Protein AF-A0A4V0IA62-F1 (afdb_monomer_lite)

Secondary structure (DSSP, 8-state):
--EEEEEETTT--EEEEES---HHHHHHHHTSPPTTT--S-EEEEPP----TT------------------

Structure (mmCIF, N/CA/C/O backbone):
data_AF-A0A4V0IA62-F1
#
_entry.id   AF-A0A4V0IA62-F1
#
loop_
_atom_site.group_PDB
_atom_site.id
_atom_site.type_symbol
_atom_site.label_atom_id
_atom_site.label_alt_id
_atom_site.label_comp_id
_atom_site.label_asym_id
_atom_site.label_entity_id
_atom_site.label_seq_id
_atom_site.pdbx_PDB_ins_code
_atom_site.Cartn_x
_atom_site.Cartn_y
_atom_site.Cartn_z
_atom_site.occupancy
_atom_site.B_iso_or_equiv
_atom_site.auth_seq_id
_atom_site.auth_comp_id
_atom_site.auth_asym_id
_atom_site.auth_atom_id
_atom_site.pdbx_PDB_model_num
ATOM 1 N N . MET A 1 1 ? 11.657 6.007 -14.326 1.00 59.56 1 MET A N 1
ATOM 2 C CA . MET A 1 1 ? 11.242 6.045 -12.915 1.00 59.56 1 MET A CA 1
ATOM 3 C C . MET A 1 1 ? 10.066 5.106 -12.797 1.00 59.56 1 MET A C 1
ATOM 5 O O . MET A 1 1 ? 9.082 5.311 -13.502 1.00 59.56 1 MET A O 1
ATOM 9 N N . GLU A 1 2 ? 10.232 4.024 -12.050 1.00 77.00 2 GLU A N 1
ATOM 10 C CA . GLU A 1 2 ? 9.161 3.064 -11.805 1.00 77.00 2 GLU A CA 1
ATOM 11 C C . GLU A 1 2 ? 8.113 3.699 -10.889 1.00 77.00 2 GLU A C 1
ATOM 13 O O . GLU A 1 2 ? 8.424 4.514 -10.015 1.00 77.00 2 GLU A O 1
ATOM 18 N N . SER A 1 3 ? 6.852 3.379 -11.151 1.00 84.00 3 SER A N 1
ATOM 19 C CA . SER A 1 3 ? 5.730 3.831 -10.341 1.00 84.00 3 SER A CA 1
ATOM 20 C C . SER A 1 3 ? 4.821 2.652 -10.067 1.00 84.00 3 SER A C 1
ATOM 22 O O . SER A 1 3 ? 4.452 1.936 -10.997 1.00 84.00 3 SER A O 1
ATOM 24 N N . TRP A 1 4 ? 4.439 2.483 -8.813 1.00 87.50 4 TRP A N 1
ATOM 25 C CA . TRP A 1 4 ? 3.623 1.376 -8.338 1.00 87.50 4 TRP A CA 1
ATOM 26 C C . TRP A 1 4 ? 2.433 1.913 -7.541 1.00 87.50 4 TRP A C 1
ATOM 28 O O . TRP A 1 4 ? 2.394 3.092 -7.191 1.00 87.50 4 TRP A O 1
ATOM 38 N N . THR A 1 5 ? 1.412 1.087 -7.313 1.00 90.56 5 THR A N 1
ATOM 39 C CA . THR A 1 5 ? 0.154 1.554 -6.706 1.00 90.56 5 THR A CA 1
ATOM 40 C C . THR A 1 5 ? -0.098 0.855 -5.382 1.00 90.56 5 THR A C 1
ATOM 42 O O . THR A 1 5 ? -0.128 -0.373 -5.315 1.00 90.56 5 THR A O 1
ATOM 45 N N . VAL A 1 6 ? -0.344 1.642 -4.337 1.00 90.56 6 VAL A N 1
ATOM 46 C CA . VAL A 1 6 ? -0.830 1.144 -3.047 1.00 90.56 6 VAL A CA 1
ATOM 47 C C . VAL A 1 6 ? -2.348 1.202 -3.064 1.00 90.56 6 VAL A C 1
ATOM 49 O O . VAL A 1 6 ? -2.917 2.205 -3.491 1.00 90.56 6 VAL A O 1
ATOM 52 N N . THR A 1 7 ? -3.012 0.143 -2.613 1.00 91.88 7 THR A N 1
ATOM 53 C CA . THR A 1 7 ? -4.471 0.094 -2.470 1.00 91.88 7 THR A CA 1
ATOM 54 C C . THR A 1 7 ? -4.838 -0.405 -1.081 1.00 91.88 7 THR A C 1
ATOM 56 O O . THR A 1 7 ? -4.270 -1.379 -0.606 1.00 91.88 7 THR A O 1
ATOM 59 N N . CYS A 1 8 ? -5.804 0.222 -0.421 1.00 91.88 8 CYS A N 1
ATOM 60 C CA . CYS A 1 8 ? -6.370 -0.298 0.816 1.00 91.88 8 CYS A CA 1
ATOM 61 C C . CYS A 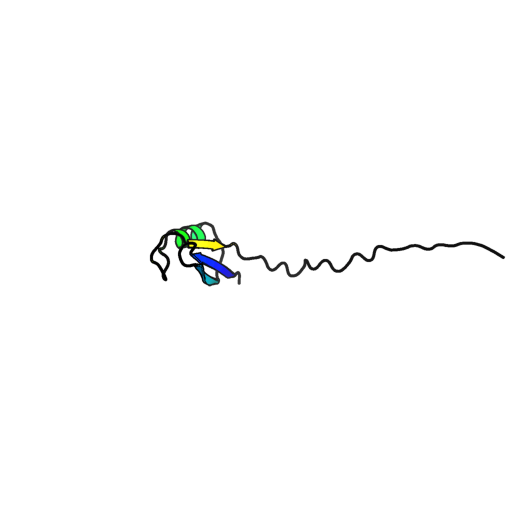1 8 ? -7.532 -1.249 0.514 1.00 91.88 8 CYS A C 1
ATOM 63 O O . CYS A 1 8 ? -8.504 -0.839 -0.108 1.00 91.88 8 CYS A O 1
ATOM 65 N N . ALA A 1 9 ? -7.489 -2.484 1.012 1.00 88.94 9 ALA A N 1
ATOM 66 C CA . ALA A 1 9 ? -8.584 -3.442 0.832 1.00 88.94 9 ALA A CA 1
ATOM 67 C C . ALA A 1 9 ? -9.854 -3.101 1.641 1.00 88.94 9 ALA A C 1
ATOM 69 O O . ALA A 1 9 ? -10.915 -3.645 1.363 1.00 88.94 9 ALA A O 1
ATOM 70 N N . ALA A 1 10 ? -9.764 -2.221 2.646 1.00 89.62 10 ALA A N 1
ATOM 71 C CA . ALA A 1 10 ? -10.892 -1.912 3.525 1.00 89.62 10 ALA A CA 1
ATOM 72 C C . ALA A 1 10 ? -11.711 -0.686 3.103 1.00 89.62 10 ALA A C 1
ATOM 74 O O . ALA A 1 10 ? -12.904 -0.636 3.385 1.00 89.62 10 ALA A O 1
ATOM 75 N N . CYS A 1 11 ? -11.074 0.314 2.494 1.00 90.50 11 CYS A N 1
ATOM 76 C CA . CYS A 1 11 ? -11.736 1.536 2.025 1.00 90.50 11 CYS A CA 1
ATOM 77 C C . CYS A 1 11 ? -11.511 1.806 0.536 1.00 90.50 11 CYS A C 1
ATOM 79 O O . CYS A 1 11 ? -11.892 2.864 0.047 1.00 90.50 11 CYS A O 1
ATOM 81 N N . GLU A 1 12 ? -10.837 0.886 -0.161 1.00 88.19 12 GLU A N 1
ATOM 82 C CA . GLU A 1 12 ? -10.559 0.943 -1.603 1.00 88.19 12 GLU A CA 1
ATOM 83 C C . GLU A 1 12 ? -9.754 2.178 -2.043 1.00 88.19 12 GLU A C 1
ATOM 85 O O . GLU A 1 12 ? -9.600 2.459 -3.235 1.00 88.19 12 GLU A O 1
ATOM 90 N N . LEU A 1 13 ? -9.182 2.907 -1.078 1.00 89.62 13 LEU A N 1
ATOM 91 C CA . LEU A 1 13 ? -8.339 4.061 -1.336 1.00 89.62 13 LEU A CA 1
ATOM 92 C C . LEU A 1 13 ? -7.063 3.605 -2.040 1.00 89.62 13 LEU A C 1
ATOM 94 O O . LEU A 1 13 ? -6.345 2.738 -1.540 1.00 89.62 13 LEU A O 1
ATOM 98 N N . ARG A 1 14 ? -6.773 4.218 -3.186 1.00 90.81 14 ARG A N 1
ATOM 99 C CA . ARG A 1 14 ? -5.603 3.920 -4.012 1.00 90.81 14 ARG A CA 1
ATOM 100 C C . ARG A 1 14 ? -4.789 5.171 -4.275 1.00 90.81 14 ARG A C 1
ATOM 102 O O . ARG A 1 14 ? -5.357 6.224 -4.556 1.00 90.81 14 ARG A O 1
ATOM 109 N N . TRP A 1 15 ? -3.469 5.047 -4.223 1.00 88.94 15 TRP A N 1
ATOM 110 C CA . TRP A 1 15 ? -2.567 6.140 -4.570 1.00 88.94 15 TRP A CA 1
ATOM 111 C C . TRP A 1 15 ? -1.291 5.628 -5.247 1.00 88.94 15 TRP A C 1
ATOM 113 O O . TRP A 1 15 ? -0.775 4.563 -4.886 1.00 88.94 15 TRP A O 1
ATOM 123 N N . PRO A 1 16 ? -0.776 6.372 -6.241 1.00 88.88 16 PRO A N 1
ATOM 124 C CA . PRO A 1 16 ? 0.484 6.045 -6.882 1.00 88.88 16 PRO A CA 1
ATOM 125 C C . PRO A 1 16 ? 1.663 6.427 -5.979 1.00 88.88 16 PRO A C 1
ATOM 127 O O . PRO A 1 16 ? 1.667 7.479 -5.337 1.00 88.88 16 PRO A O 1
ATOM 130 N N . ARG A 1 17 ? 2.696 5.589 -5.976 1.00 86.75 17 ARG A N 1
ATOM 131 C CA . ARG A 1 17 ? 4.025 5.882 -5.440 1.00 86.75 17 ARG A CA 1
ATOM 132 C C . ARG A 1 17 ? 5.037 5.871 -6.575 1.00 86.75 17 ARG A C 1
ATOM 134 O O . ARG A 1 17 ? 4.975 5.033 -7.471 1.00 86.75 17 ARG A O 1
ATOM 141 N N . VAL A 1 18 ? 5.971 6.813 -6.521 1.00 84.69 18 VAL A N 1
ATOM 142 C CA . VAL A 1 18 ? 7.103 6.904 -7.448 1.00 84.69 18 VAL A CA 1
ATOM 143 C C . VAL A 1 18 ? 8.344 6.456 -6.688 1.00 84.69 18 VAL A C 1
ATOM 145 O O . VAL A 1 18 ? 8.623 6.996 -5.621 1.00 84.69 18 VAL A O 1
ATOM 148 N N . GLY A 1 19 ? 9.060 5.461 -7.206 1.00 83.19 19 GLY A N 1
ATOM 149 C CA . GLY A 1 19 ? 10.202 4.866 -6.515 1.00 83.19 19 GLY A CA 1
ATOM 150 C C . GLY A 1 19 ? 10.439 3.413 -6.913 1.00 83.19 19 GLY A C 1
ATOM 151 O O . GLY A 1 19 ? 9.693 2.845 -7.711 1.00 83.19 19 GLY A O 1
ATOM 152 N N . GLY A 1 20 ? 11.491 2.821 -6.349 1.00 81.19 20 GLY A N 1
ATOM 153 C CA . GLY A 1 20 ? 11.803 1.410 -6.556 1.00 81.19 20 GLY A CA 1
ATOM 154 C C . GLY A 1 20 ? 10.788 0.518 -5.847 1.00 81.19 20 GLY A C 1
ATOM 155 O O . GLY A 1 20 ? 10.535 0.685 -4.656 1.00 81.19 20 GLY A O 1
ATOM 156 N N . TYR A 1 21 ? 10.216 -0.439 -6.571 1.00 83.88 21 TYR A N 1
ATOM 157 C CA . TYR A 1 21 ? 9.408 -1.491 -5.963 1.00 83.88 21 TYR A CA 1
ATOM 158 C C . TYR A 1 21 ? 10.349 -2.575 -5.426 1.00 83.88 21 TYR A C 1
ATOM 160 O O . TYR A 1 21 ? 10.973 -3.298 -6.197 1.00 83.88 21 TYR A O 1
ATOM 168 N N . SER A 1 22 ? 10.496 -2.648 -4.104 1.00 86.50 22 SER A N 1
ATOM 169 C CA . SER A 1 22 ? 11.314 -3.657 -3.419 1.00 86.50 22 SER A CA 1
ATOM 170 C C . SER A 1 22 ? 10.527 -4.274 -2.268 1.00 86.50 22 SER A C 1
ATOM 172 O O . SER A 1 22 ? 9.664 -3.609 -1.696 1.00 86.50 22 SER A O 1
ATOM 174 N N . ASP A 1 23 ? 10.834 -5.517 -1.885 1.00 86.56 23 ASP A N 1
ATOM 175 C CA . ASP A 1 23 ? 10.167 -6.192 -0.760 1.00 86.56 23 ASP A CA 1
ATOM 176 C C . ASP A 1 23 ? 10.267 -5.409 0.552 1.00 86.56 23 ASP A C 1
ATOM 178 O O . ASP A 1 23 ? 9.360 -5.474 1.381 1.00 86.56 23 ASP A O 1
ATOM 182 N N . TYR A 1 24 ? 11.350 -4.648 0.733 1.00 88.75 24 TYR A N 1
ATOM 183 C CA . TYR A 1 24 ? 11.529 -3.771 1.885 1.00 88.75 24 TYR A CA 1
ATOM 184 C C . TYR A 1 24 ? 10.531 -2.605 1.876 1.00 88.75 24 TYR A C 1
ATOM 186 O O . TYR A 1 24 ? 9.818 -2.404 2.856 1.00 88.75 24 TYR A O 1
ATOM 194 N N . GLU A 1 25 ? 10.431 -1.869 0.762 1.00 86.94 25 GLU A N 1
ATOM 195 C CA . GLU A 1 25 ? 9.433 -0.797 0.592 1.00 86.94 25 GLU A CA 1
ATOM 196 C C . GLU A 1 25 ? 8.010 -1.342 0.743 1.00 86.94 25 GLU A C 1
ATOM 198 O O . GLU A 1 25 ? 7.156 -0.709 1.364 1.00 86.94 25 GLU A O 1
ATOM 203 N N . ARG A 1 26 ? 7.766 -2.543 0.210 1.00 88.62 26 ARG A N 1
ATOM 204 C CA . ARG A 1 26 ? 6.466 -3.200 0.280 1.00 88.62 26 ARG A CA 1
ATOM 205 C C . ARG A 1 26 ? 6.070 -3.510 1.718 1.00 88.62 26 ARG A C 1
ATOM 207 O O . ARG A 1 26 ? 5.025 -3.048 2.161 1.00 88.62 26 ARG A O 1
ATOM 214 N N . GLN A 1 27 ? 6.940 -4.185 2.468 1.00 89.19 27 GLN A N 1
ATOM 215 C CA . GLN A 1 27 ? 6.719 -4.469 3.888 1.00 89.19 27 GLN A CA 1
ATOM 216 C C . GLN A 1 27 ? 6.581 -3.192 4.715 1.00 89.19 27 GLN A C 1
ATOM 218 O O . GLN A 1 27 ? 5.711 -3.118 5.579 1.00 89.19 27 GLN A O 1
ATOM 223 N N . ALA A 1 28 ? 7.394 -2.170 4.435 1.00 89.75 28 ALA A N 1
ATOM 224 C CA . ALA A 1 28 ? 7.301 -0.889 5.123 1.00 89.75 28 ALA A CA 1
ATOM 225 C C . ALA A 1 28 ? 5.929 -0.236 4.912 1.00 89.75 28 ALA A C 1
ATOM 227 O O . ALA A 1 28 ? 5.350 0.268 5.869 1.00 89.75 28 ALA A O 1
ATOM 228 N N . VAL A 1 29 ? 5.382 -0.271 3.692 1.00 87.88 29 VAL A N 1
ATOM 229 C CA . VAL A 1 29 ? 4.050 0.280 3.401 1.00 87.88 29 VAL A CA 1
ATOM 230 C C . VAL A 1 29 ? 2.931 -0.594 3.964 1.00 87.88 29 VAL A C 1
ATOM 232 O O . VAL 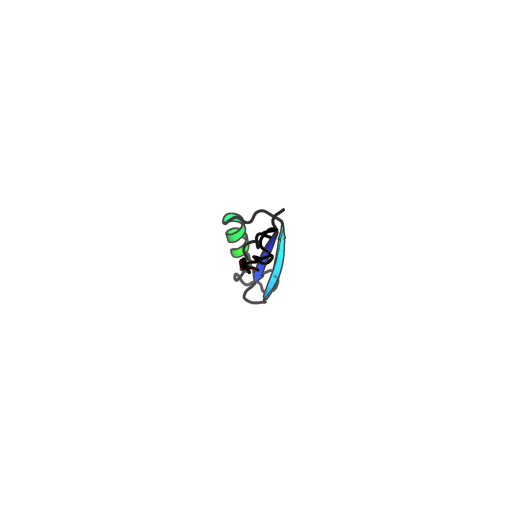A 1 29 ? 1.997 -0.055 4.550 1.00 87.88 29 VAL A O 1
ATOM 235 N N . GLU A 1 30 ? 3.017 -1.917 3.844 1.00 87.06 30 GLU A N 1
ATOM 236 C CA . GLU A 1 30 ? 2.012 -2.851 4.377 1.00 87.06 30 GLU A CA 1
ATOM 237 C C . GLU A 1 30 ? 1.950 -2.830 5.916 1.00 87.06 30 GLU A C 1
ATOM 239 O O . GLU A 1 30 ? 0.893 -3.077 6.495 1.00 87.06 30 GLU A O 1
ATOM 244 N N . ALA A 1 31 ? 3.045 -2.446 6.581 1.00 88.31 31 ALA A N 1
ATOM 245 C CA . ALA A 1 31 ? 3.103 -2.234 8.025 1.00 88.31 31 ALA A CA 1
ATOM 246 C C . ALA A 1 31 ? 2.467 -0.911 8.493 1.00 88.31 31 ALA A C 1
ATOM 248 O O . ALA A 1 31 ? 2.289 -0.721 9.695 1.00 88.31 31 ALA A O 1
ATOM 249 N N . GLN A 1 32 ? 2.147 0.023 7.590 1.00 87.31 32 GLN A N 1
ATOM 250 C CA . GLN A 1 32 ? 1.520 1.296 7.957 1.00 87.31 32 GLN A CA 1
ATOM 251 C C . GLN A 1 32 ? -0.014 1.211 7.918 1.00 87.31 32 GLN A C 1
ATOM 253 O O . GLN A 1 32 ? -0.592 0.507 7.084 1.00 87.31 32 GLN A O 1
ATOM 258 N N . PRO A 1 33 ? -0.714 1.963 8.784 1.00 89.56 33 PRO A N 1
ATOM 259 C CA . PRO A 1 33 ? -2.162 2.071 8.713 1.00 89.56 33 PRO A CA 1
ATOM 260 C C . PRO A 1 33 ? -2.589 2.892 7.490 1.00 89.56 33 PRO A C 1
ATOM 262 O O . PRO A 1 33 ? -1.935 3.857 7.091 1.00 89.56 33 PRO A O 1
ATOM 265 N N . CYS A 1 34 ? -3.735 2.542 6.905 1.00 89.44 34 CYS A N 1
ATOM 266 C CA . CYS A 1 34 ? -4.315 3.328 5.823 1.00 89.44 34 CYS A CA 1
ATOM 267 C C . CYS A 1 34 ? -4.620 4.768 6.283 1.00 89.44 34 CYS A C 1
ATOM 269 O O . CYS A 1 34 ? -5.333 4.932 7.273 1.00 89.44 34 CYS A O 1
ATOM 271 N N . PRO A 1 35 ? -4.208 5.811 5.539 1.00 86.50 35 PRO A N 1
ATOM 272 C CA . PRO A 1 35 ? -4.493 7.198 5.909 1.00 86.50 35 PRO A CA 1
ATOM 273 C C . PRO A 1 35 ? -5.986 7.557 5.835 1.00 86.50 35 PRO A C 1
ATOM 275 O O . PRO A 1 35 ? -6.412 8.515 6.468 1.00 86.50 35 PRO A O 1
ATOM 278 N N . GLY A 1 36 ? -6.790 6.802 5.076 1.00 86.62 36 GLY A N 1
ATOM 279 C CA . GLY A 1 36 ? -8.232 7.037 4.959 1.00 86.62 36 GLY A CA 1
ATOM 280 C C . GLY A 1 36 ? -9.065 6.368 6.055 1.00 86.62 36 GLY A C 1
ATOM 281 O O . GLY A 1 36 ? -10.033 6.953 6.526 1.00 86.62 36 GLY A O 1
ATOM 282 N N . CYS A 1 37 ? -8.717 5.140 6.457 1.00 90.19 37 CYS A N 1
ATOM 283 C CA . CYS A 1 37 ? -9.549 4.342 7.371 1.00 90.19 37 CYS A CA 1
ATOM 284 C C . CYS A 1 37 ? -8.816 3.780 8.599 1.00 90.19 37 CYS A C 1
ATOM 286 O O . CYS A 1 37 ? -9.431 3.075 9.394 1.00 90.19 37 CYS A O 1
ATOM 288 N N . GLY A 1 38 ? -7.507 4.010 8.732 1.00 86.75 38 GLY A N 1
ATOM 289 C CA . GLY A 1 38 ? -6.690 3.575 9.871 1.00 86.75 38 GLY A CA 1
ATOM 290 C C . GLY A 1 38 ? -6.404 2.069 9.960 1.00 86.75 38 GLY A C 1
ATOM 291 O O . GLY A 1 38 ? -5.786 1.625 10.921 1.00 86.75 38 GLY A O 1
ATOM 292 N N . LYS A 1 39 ? -6.842 1.259 8.987 1.00 87.94 39 LYS A N 1
ATOM 293 C CA . LYS A 1 39 ? -6.672 -0.207 9.010 1.00 87.94 39 LYS A CA 1
ATOM 294 C C . LYS A 1 39 ? -5.360 -0.641 8.348 1.00 87.94 39 LYS A C 1
ATOM 296 O O . LYS A 1 39 ? -4.967 -0.071 7.331 1.00 87.94 39 LYS A O 1
ATOM 301 N N . HIS A 1 40 ? -4.743 -1.698 8.878 1.00 85.81 40 HIS A N 1
ATOM 302 C CA . HIS A 1 40 ? -3.532 -2.342 8.342 1.00 85.81 40 HIS A CA 1
ATOM 303 C C . HIS A 1 40 ? -3.885 -3.356 7.245 1.00 85.81 40 HIS A C 1
ATOM 305 O O . HIS A 1 40 ? -3.664 -4.555 7.372 1.00 85.81 40 HIS A O 1
ATOM 311 N N . THR A 1 41 ? -4.540 -2.875 6.193 1.00 88.19 41 THR A N 1
ATOM 312 C CA . THR A 1 41 ? -4.987 -3.699 5.057 1.00 88.19 41 THR A CA 1
ATOM 313 C C . THR A 1 41 ? -4.518 -3.086 3.741 1.00 88.19 41 THR A C 1
ATOM 315 O O . THR A 1 41 ? -5.273 -3.033 2.765 1.00 88.19 41 THR A O 1
ATOM 318 N N . LEU A 1 42 ? -3.318 -2.502 3.749 1.00 88.75 42 LEU A N 1
ATOM 319 C CA . LEU A 1 42 ? -2.684 -1.959 2.554 1.00 88.75 42 LEU A CA 1
ATOM 320 C C . LEU A 1 42 ? -2.113 -3.103 1.723 1.00 88.75 42 LEU A C 1
ATOM 322 O O . LEU A 1 42 ? -1.551 -4.045 2.262 1.00 88.75 42 LEU A O 1
ATOM 326 N N . VAL A 1 43 ? -2.300 -3.011 0.412 1.00 88.00 43 VAL A N 1
ATOM 327 C CA . VAL A 1 43 ? -1.857 -3.985 -0.579 1.00 88.00 43 VAL A CA 1
ATOM 328 C C . VAL A 1 43 ? -1.089 -3.230 -1.650 1.00 88.00 43 VAL A C 1
ATOM 330 O O . VAL A 1 43 ? -1.609 -2.305 -2.284 1.00 88.00 43 VAL A O 1
ATOM 333 N N . CYS A 1 44 ? 0.160 -3.622 -1.852 1.00 87.56 44 CYS A N 1
ATOM 334 C CA . CYS A 1 44 ? 1.055 -2.974 -2.799 1.00 87.56 44 CYS A CA 1
ATOM 335 C C . CYS A 1 44 ? 1.064 -3.742 -4.123 1.00 87.56 44 CYS A C 1
ATOM 337 O O . CYS A 1 44 ? 1.643 -4.826 -4.212 1.00 87.56 44 CYS A O 1
ATOM 339 N N . ARG A 1 45 ? 0.449 -3.187 -5.171 1.00 82.44 45 ARG A N 1
ATOM 340 C CA . ARG A 1 45 ? 0.480 -3.806 -6.500 1.00 82.44 45 ARG A CA 1
ATOM 341 C C . ARG A 1 45 ? 1.816 -3.553 -7.177 1.00 82.44 45 ARG A C 1
ATOM 343 O O . ARG A 1 45 ? 2.306 -2.422 -7.184 1.00 82.44 45 ARG A O 1
ATOM 350 N N . GLU A 1 46 ? 2.357 -4.621 -7.749 1.00 75.44 46 GLU A N 1
ATOM 351 C CA . GLU A 1 46 ? 3.578 -4.595 -8.542 1.00 75.44 46 GLU A CA 1
ATOM 352 C C . GLU A 1 46 ? 3.423 -3.588 -9.694 1.00 75.44 46 GLU A C 1
ATOM 354 O O . GLU A 1 46 ? 2.338 -3.505 -10.288 1.00 75.44 46 GLU A O 1
ATOM 359 N N . PRO A 1 47 ? 4.444 -2.755 -9.971 1.00 70.50 47 PRO A N 1
ATOM 360 C CA . PRO A 1 47 ? 4.395 -1.839 -11.095 1.00 70.50 47 PRO A CA 1
ATOM 361 C C . PRO A 1 47 ? 4.196 -2.667 -12.359 1.00 70.50 47 PRO A C 1
ATOM 363 O O . PRO A 1 47 ? 5.038 -3.496 -12.695 1.00 70.50 47 PRO A O 1
ATOM 366 N N . GLU A 1 48 ? 3.086 -2.442 -13.065 1.00 66.44 48 GLU A N 1
ATOM 367 C CA . GLU A 1 48 ? 2.910 -3.010 -14.393 1.00 66.44 48 GLU A CA 1
ATOM 368 C C . GLU A 1 48 ? 4.085 -2.515 -15.229 1.00 66.44 48 GLU A C 1
ATOM 370 O O . GLU A 1 48 ? 4.166 -1.334 -15.588 1.00 66.44 48 GLU A O 1
ATOM 375 N N . THR A 1 49 ? 5.041 -3.410 -15.484 1.00 58.56 49 THR A N 1
ATOM 376 C CA . THR A 1 49 ? 6.097 -3.163 -16.450 1.00 58.56 49 THR A CA 1
ATOM 377 C C . THR A 1 49 ? 5.344 -2.828 -17.723 1.00 58.56 49 THR A C 1
ATOM 379 O O . THR A 1 49 ? 4.685 -3.683 -18.321 1.00 58.56 49 THR A O 1
ATOM 382 N N . ARG A 1 50 ? 5.358 -1.542 -18.087 1.00 55.69 50 ARG A N 1
ATOM 383 C CA . ARG A 1 50 ? 4.928 -1.075 -19.395 1.00 55.69 50 ARG A CA 1
ATOM 384 C C . ARG A 1 50 ? 5.908 -1.698 -20.368 1.00 55.69 50 ARG A C 1
ATOM 386 O O . ARG A 1 50 ? 6.882 -1.067 -20.779 1.00 55.69 50 ARG A O 1
ATOM 393 N N . ASP A 1 51 ? 5.647 -2.950 -20.703 1.00 52.66 51 ASP A N 1
ATOM 394 C CA . ASP A 1 51 ? 6.253 -3.620 -21.817 1.00 52.66 51 ASP A CA 1
ATOM 395 C C . ASP A 1 51 ? 5.830 -2.799 -23.032 1.00 52.66 51 ASP A C 1
ATOM 397 O O . ASP A 1 51 ? 4.728 -2.909 -23.568 1.00 52.66 51 ASP A O 1
ATOM 401 N N . ARG A 1 52 ? 6.694 -1.864 -23.431 1.00 55.81 52 ARG A N 1
ATOM 402 C CA . ARG A 1 52 ? 6.505 -1.023 -24.616 1.00 55.81 52 ARG A CA 1
ATOM 403 C C . ARG A 1 52 ? 6.563 -1.863 -25.906 1.00 55.81 52 ARG A C 1
ATOM 405 O O . ARG A 1 52 ? 6.765 -1.292 -26.975 1.00 55.81 52 ARG A O 1
ATOM 412 N N . ARG A 1 53 ? 6.444 -3.196 -25.837 1.00 57.00 53 ARG A N 1
ATOM 413 C CA . ARG A 1 53 ? 6.743 -4.116 -26.932 1.00 57.00 53 ARG A CA 1
ATOM 414 C C . ARG A 1 53 ? 5.797 -5.303 -27.111 1.00 57.00 53 ARG A C 1
ATOM 416 O O . ARG A 1 53 ? 6.072 -6.105 -27.994 1.00 57.00 53 ARG A O 1
ATOM 423 N N . THR A 1 54 ? 4.651 -5.367 -26.439 1.00 54.16 54 THR A N 1
ATOM 424 C CA . THR A 1 54 ? 3.700 -6.468 -26.672 1.00 54.16 54 THR A CA 1
ATOM 425 C C . THR A 1 54 ? 2.325 -5.950 -27.062 1.00 54.16 54 THR A C 1
ATOM 427 O O . THR A 1 54 ? 1.322 -6.136 -26.387 1.00 54.16 54 THR A O 1
ATOM 430 N N . GLY A 1 55 ? 2.279 -5.298 -28.222 1.00 53.91 55 GLY A N 1
ATOM 431 C CA . GLY A 1 55 ? 1.101 -5.402 -29.072 1.00 53.91 55 GLY A CA 1
ATOM 432 C C . GLY A 1 55 ? 1.331 -6.565 -30.039 1.00 53.91 55 GLY A C 1
ATOM 433 O O . GLY A 1 55 ? 2.325 -6.511 -30.769 1.00 53.91 55 GLY A O 1
ATOM 434 N N . PRO A 1 56 ? 0.468 -7.596 -30.106 1.00 53.41 56 PRO A N 1
ATOM 435 C CA . PRO A 1 56 ? 0.543 -8.586 -31.170 1.00 53.41 56 PRO A CA 1
ATOM 436 C C . PRO A 1 56 ? 0.117 -7.907 -32.476 1.00 53.41 56 PRO A C 1
ATOM 438 O O . PRO A 1 56 ? -1.043 -7.952 -32.881 1.00 53.41 56 PRO A O 1
ATOM 441 N N . ARG A 1 57 ? 1.046 -7.224 -33.155 1.00 53.59 57 ARG A N 1
ATOM 442 C CA . ARG A 1 57 ? 0.832 -6.806 -34.543 1.00 53.59 57 ARG A CA 1
ATOM 443 C C . ARG A 1 57 ? 0.947 -8.042 -35.422 1.00 53.59 57 ARG A C 1
ATOM 445 O O . ARG A 1 57 ? 2.020 -8.361 -35.914 1.00 53.59 57 ARG A O 1
ATOM 452 N N . GLY A 1 58 ? -0.194 -8.721 -35.531 1.00 52.91 58 GLY A N 1
ATOM 453 C CA . GLY A 1 58 ? -0.611 -9.635 -36.586 1.00 52.91 58 GLY A CA 1
ATOM 454 C C . GLY A 1 58 ? 0.517 -10.290 -37.366 1.00 52.91 58 GLY A C 1
ATOM 455 O O . GLY A 1 58 ? 1.026 -9.724 -38.334 1.00 52.91 58 GLY A O 1
ATOM 456 N N . VAL A 1 59 ? 0.824 -11.533 -37.000 1.00 57.53 59 VAL A N 1
ATOM 457 C CA . VAL A 1 59 ? 1.448 -12.463 -37.932 1.00 57.53 59 VAL A CA 1
ATOM 458 C C . VAL A 1 59 ? 0.534 -12.518 -39.166 1.00 57.53 59 VAL A C 1
ATOM 460 O O . VAL A 1 59 ? -0.611 -12.959 -39.104 1.00 57.53 59 VAL A O 1
ATOM 463 N N . ARG A 1 60 ? 0.986 -11.956 -40.289 1.00 55.34 60 ARG A N 1
ATOM 464 C CA . ARG A 1 60 ? 0.343 -12.187 -41.584 1.00 55.34 60 ARG A CA 1
ATOM 465 C C . ARG A 1 60 ? 0.813 -13.553 -42.064 1.00 55.34 60 ARG A C 1
ATOM 467 O O . ARG A 1 60 ? 1.720 -13.647 -42.883 1.00 55.34 60 ARG A O 1
ATOM 474 N N . THR A 1 61 ? 0.245 -14.611 -41.500 1.00 54.72 61 THR A N 1
ATOM 475 C CA . THR A 1 61 ? 0.270 -15.935 -42.120 1.00 54.72 61 THR A CA 1
ATOM 476 C C . THR A 1 61 ? -0.927 -16.044 -43.056 1.00 54.72 61 THR A C 1
ATOM 478 O O . THR A 1 61 ? -2.071 -15.923 -42.633 1.00 54.72 61 THR A O 1
ATOM 481 N N . GLY A 1 62 ? -0.644 -16.275 -44.337 1.00 48.22 62 GLY A N 1
ATOM 482 C CA . GLY A 1 62 ? -1.636 -16.574 -45.371 1.00 48.22 62 GLY A CA 1
ATOM 483 C C . GLY A 1 62 ? -1.387 -15.738 -46.628 1.00 48.22 62 GLY A C 1
ATOM 484 O O . GLY A 1 62 ? -1.514 -14.525 -46.592 1.00 48.22 62 GLY A O 1
ATOM 485 N N . GLY A 1 63 ? -1.002 -16.291 -47.771 1.00 46.56 63 GLY A N 1
ATOM 486 C CA . GLY A 1 63 ? -0.791 -17.686 -48.115 1.00 46.56 63 GLY A CA 1
ATOM 487 C C . GLY A 1 63 ? -0.114 -17.768 -49.481 1.00 46.56 63 GLY A C 1
ATOM 488 O O . GLY A 1 63 ? -0.319 -16.922 -50.350 1.00 46.56 63 GLY A O 1
ATOM 489 N N . ALA A 1 64 ? 0.709 -18.793 -49.654 1.00 55.25 64 ALA A N 1
ATOM 490 C CA . ALA A 1 64 ? 1.173 -19.206 -50.961 1.00 55.25 64 ALA A CA 1
ATOM 491 C C . ALA A 1 64 ? -0.035 -19.586 -51.835 1.00 55.25 64 ALA A 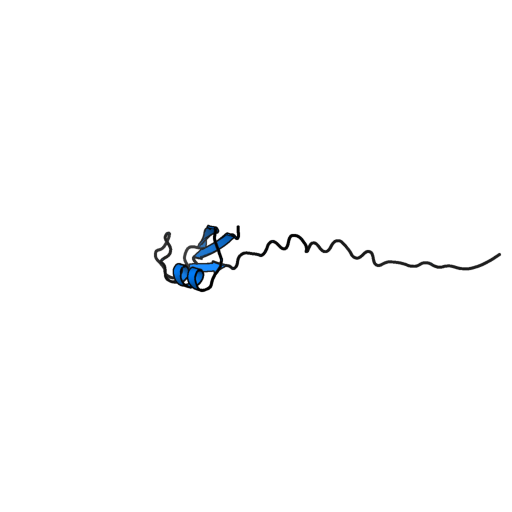C 1
ATOM 493 O O . ALA A 1 64 ? -0.807 -20.472 -51.476 1.00 55.25 64 ALA A O 1
ATOM 494 N N . ARG A 1 65 ? -0.152 -18.978 -53.016 1.00 51.97 65 ARG A N 1
ATOM 495 C CA . ARG A 1 65 ? -0.674 -19.678 -54.194 1.00 51.97 65 ARG A CA 1
ATOM 496 C C . ARG A 1 65 ? 0.385 -19.631 -55.280 1.00 51.97 65 ARG A C 1
ATOM 498 O O . ARG A 1 65 ? 0.448 -18.717 -56.092 1.00 51.97 65 ARG A O 1
ATOM 505 N N . ALA A 1 66 ? 1.245 -20.641 -55.238 1.00 56.25 66 ALA A N 1
ATOM 506 C CA . ALA A 1 66 ? 1.877 -21.155 -56.433 1.00 56.25 66 ALA A CA 1
ATOM 507 C C . ALA A 1 66 ? 0.805 -21.938 -57.202 1.00 56.25 66 ALA A C 1
ATOM 509 O O . ALA A 1 66 ? 0.430 -23.025 -56.773 1.00 56.25 66 ALA A O 1
ATOM 510 N N . GLU A 1 67 ? 0.329 -21.414 -58.328 1.00 54.97 67 GLU A N 1
ATOM 511 C CA . GLU A 1 67 ? -0.313 -22.243 -59.347 1.00 54.97 67 GLU A CA 1
ATOM 512 C C . GLU A 1 67 ? 0.494 -22.147 -60.636 1.00 54.97 67 GLU A C 1
ATOM 514 O O . GLU A 1 67 ? 0.608 -21.108 -61.281 1.00 54.97 67 GLU A O 1
ATOM 519 N N . ARG A 1 68 ? 1.123 -23.279 -60.943 1.00 60.41 68 ARG A N 1
ATOM 520 C CA . ARG A 1 68 ? 1.753 -23.600 -62.215 1.00 60.41 68 ARG A CA 1
ATOM 521 C C . ARG A 1 68 ? 0.688 -24.311 -63.053 1.00 60.41 68 ARG A C 1
ATOM 523 O O . ARG A 1 68 ? 0.156 -25.30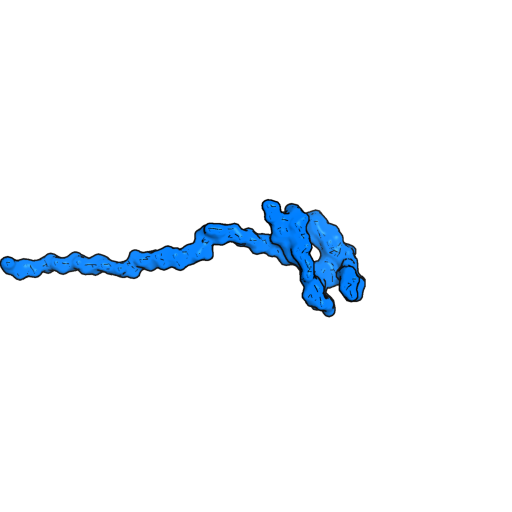2 -62.557 1.00 60.41 68 ARG A O 1
ATOM 530 N N . ARG A 1 69 ? 0.444 -23.863 -64.289 1.00 53.19 69 ARG A N 1
ATOM 531 C CA . ARG A 1 69 ? 0.055 -24.632 -65.507 1.00 53.19 69 ARG A CA 1
ATOM 532 C C . ARG A 1 69 ? -0.497 -23.630 -66.535 1.00 53.19 69 ARG A C 1
ATOM 534 O O . ARG A 1 69 ? -1.363 -22.848 -66.183 1.00 53.19 69 ARG A O 1
ATOM 541 N N . ALA A 1 70 ? 0.117 -23.442 -67.702 1.00 48.31 70 ALA A N 1
ATOM 542 C CA . ALA A 1 70 ? 0.270 -24.330 -68.866 1.00 48.31 70 ALA A CA 1
ATOM 543 C C . ALA A 1 70 ? -0.738 -23.954 -69.966 1.00 48.31 70 ALA A C 1
ATOM 545 O O . ALA A 1 70 ? -1.922 -24.236 -69.811 1.00 48.31 70 ALA A O 1
ATOM 546 N N . ALA A 1 71 ? -0.235 -23.346 -71.043 1.00 51.59 71 ALA A N 1
ATOM 547 C CA . ALA A 1 71 ? -0.500 -23.648 -72.456 1.00 51.59 71 ALA A CA 1
ATOM 548 C C . ALA A 1 71 ? 0.370 -22.714 -73.308 1.00 51.59 71 ALA A C 1
ATOM 55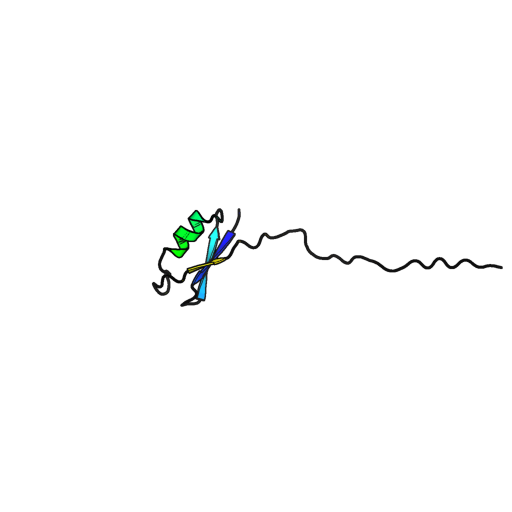0 O O . ALA A 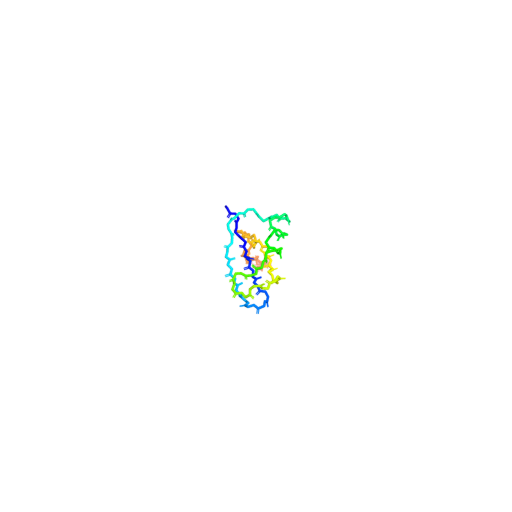1 71 ? 0.287 -21.487 -73.080 1.00 51.59 71 ALA A O 1
#

Foldseek 3Di:
DFKWKKAAPPPRDIDIDDDDDDPVVQVVQLPAADPVPRHSRIDIGDGPPPPVPDDPPDDPDDDDDDDDDDD

Sequence (71 aa):
MESWTVTCAACELRWPRVGGYSDYERQAVEAQPCPGCGKHTLVCREPETRDRRTGPRGVRTGGARAERRAA

Radius of gyration: 24.37 Å; chains: 1; bounding box: 24×32×82 Å

pLDDT: mean 75.59, std 15.92, range [46.56, 91.88]